Protein AF-A0A7S2VQ52-F1 (afdb_monomer)

Nearest PDB structures (foldseek):
  6bqt-assembly2_E  TM=3.091E-01  e=9.835E-01  Homo sapiens
  6bqt-assembly4_J  TM=3.079E-01  e=2.812E+00  Homo sapiens
  6f09-assembly3_S-4  TM=3.084E-01  e=7.238E+00  Homo sapiens

Solvent-accessible surface area (backbone atoms only — not comparable to full-atom values): 7750 Å² total; per-residue (Å²): 112,67,66,60,51,53,52,39,51,50,41,42,50,50,17,57,76,68,70,35,63,72,50,33,54,53,31,49,51,58,26,55,80,65,71,58,84,51,73,69,56,54,55,50,50,52,52,51,52,51,51,51,51,55,48,52,54,48,52,54,42,44,50,53,30,53,48,51,53,37,71,39,37,74,84,54,50,72,68,53,48,52,52,49,52,55,56,33,42,76,55,72,29,67,38,64,68,41,44,53,54,26,68,33,77,88,38,99,63,26,47,67,57,41,28,52,78,68,75,42,85,74,77,54,68,72,52,53,51,27,49,35,58,70,68,68,49,86,129

Sequence (139 aa):
RQEIIHEVEHRLMVAKRWNDRDKLVKAIKFAEERNYSGEQLDKAKDLIAEAQKLEALKEEREDSFRKFLQDAKPRWGTKDLEAATHKLANVGVSSVEDMAKALDEAAPRPLKDRLREKNLKAFSEDTIKAFKSALQIEI

Mean predicted aligned error: 7.65 Å

Structure (mmCIF, N/CA/C/O backbone):
data_AF-A0A7S2VQ52-F1
#
_entry.id   AF-A0A7S2VQ52-F1
#
loop_
_atom_site.group_PDB
_atom_site.id
_atom_site.type_sy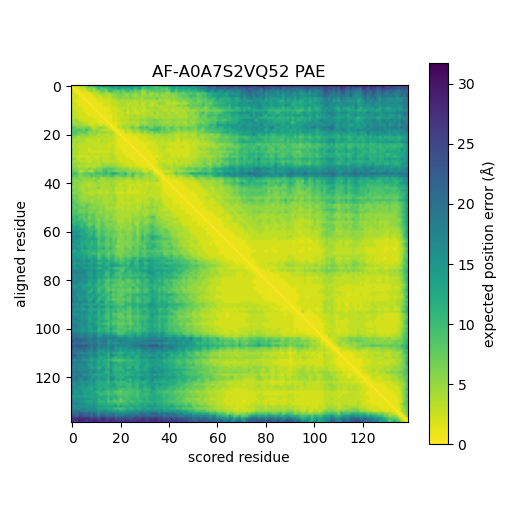mbol
_atom_site.label_atom_id
_atom_site.label_alt_id
_atom_site.label_comp_id
_atom_site.label_asym_id
_atom_site.label_entity_id
_atom_site.label_seq_id
_atom_site.pdbx_PDB_ins_code
_atom_site.Cartn_x
_atom_site.Cartn_y
_atom_site.Cartn_z
_atom_site.occupancy
_atom_site.B_iso_or_equiv
_atom_site.auth_seq_id
_atom_site.auth_comp_id
_atom_site.auth_asym_id
_atom_site.auth_atom_id
_atom_site.pdbx_PDB_model_num
ATOM 1 N N . ARG A 1 1 ? 24.853 -2.202 -39.197 1.00 62.69 1 ARG A N 1
ATOM 2 C CA . ARG A 1 1 ? 25.188 -2.254 -37.745 1.00 62.69 1 ARG A CA 1
ATOM 3 C C . ARG A 1 1 ? 24.885 -0.928 -37.041 1.00 62.69 1 ARG A C 1
ATOM 5 O O . ARG A 1 1 ? 24.215 -0.968 -36.024 1.00 62.69 1 ARG A O 1
ATOM 12 N N . GLN A 1 2 ? 25.303 0.226 -37.581 1.00 71.81 2 GLN A N 1
ATOM 13 C CA . GLN A 1 2 ? 24.970 1.547 -37.012 1.00 71.81 2 GLN A CA 1
ATOM 14 C C . GLN A 1 2 ? 23.475 1.890 -37.046 1.00 71.81 2 GLN A C 1
ATOM 16 O O . GLN A 1 2 ? 22.981 2.437 -36.072 1.00 71.81 2 GLN A O 1
ATOM 21 N N . GLU A 1 3 ? 22.737 1.538 -38.100 1.00 78.25 3 GLU A N 1
ATOM 22 C CA . GLU A 1 3 ? 21.278 1.766 -38.150 1.00 78.25 3 GLU A CA 1
ATOM 23 C C . GLU A 1 3 ? 20.537 1.038 -37.022 1.00 78.25 3 GLU A C 1
ATOM 25 O O . GLU A 1 3 ? 19.680 1.616 -36.366 1.00 78.25 3 GLU A O 1
ATOM 30 N N . ILE A 1 4 ? 20.947 -0.200 -36.728 1.00 78.94 4 ILE A N 1
ATOM 31 C CA . ILE A 1 4 ? 20.396 -1.008 -35.633 1.00 78.94 4 ILE A CA 1
ATOM 32 C C . ILE A 1 4 ? 20.643 -0.344 -34.272 1.00 78.94 4 ILE A C 1
ATOM 34 O O . ILE A 1 4 ? 19.751 -0.330 -33.431 1.00 78.94 4 ILE A O 1
ATOM 38 N N . ILE A 1 5 ? 21.838 0.214 -34.060 1.00 79.06 5 ILE A N 1
ATOM 39 C CA . ILE A 1 5 ? 22.185 0.919 -32.819 1.00 79.06 5 ILE A CA 1
ATOM 40 C C . ILE A 1 5 ? 21.301 2.161 -32.655 1.00 79.06 5 ILE A C 1
ATOM 42 O O . ILE A 1 5 ? 20.622 2.279 -31.640 1.00 79.06 5 ILE A O 1
ATOM 46 N N . HIS A 1 6 ? 21.219 3.022 -33.675 1.00 83.75 6 HIS A N 1
ATOM 47 C CA . HIS A 1 6 ? 20.373 4.220 -33.624 1.00 83.75 6 HIS A CA 1
ATOM 48 C C . HIS A 1 6 ? 18.891 3.880 -33.425 1.00 83.75 6 HIS A C 1
ATOM 50 O O . HIS A 1 6 ? 18.188 4.581 -32.700 1.00 83.75 6 HIS A O 1
ATOM 56 N N . GLU A 1 7 ? 18.403 2.797 -34.035 1.00 86.25 7 GLU A N 1
ATOM 57 C CA . GLU A 1 7 ? 17.017 2.366 -33.868 1.00 86.25 7 GLU A CA 1
ATOM 58 C C . GLU A 1 7 ? 16.732 1.877 -32.439 1.00 86.25 7 GLU A C 1
ATOM 60 O O . GLU A 1 7 ? 15.694 2.221 -31.867 1.00 86.25 7 GLU A O 1
ATOM 65 N N . VAL A 1 8 ? 17.652 1.114 -31.839 1.00 84.31 8 VAL A N 1
ATOM 66 C CA . VAL A 1 8 ? 17.544 0.674 -30.439 1.00 84.31 8 VAL A CA 1
ATOM 67 C C . VAL A 1 8 ? 17.563 1.875 -29.493 1.00 84.31 8 VAL A C 1
ATOM 69 O O . VAL A 1 8 ? 16.671 2.001 -28.651 1.00 84.31 8 VAL A O 1
ATOM 72 N N . GLU A 1 9 ? 18.523 2.784 -29.656 1.00 84.88 9 GLU A N 1
ATOM 73 C CA . GLU A 1 9 ? 18.657 3.969 -28.806 1.00 84.88 9 GLU A CA 1
ATOM 74 C C . GLU A 1 9 ? 17.437 4.890 -28.910 1.00 84.88 9 GLU A C 1
ATOM 76 O O . GLU A 1 9 ? 16.891 5.334 -27.899 1.00 84.88 9 GLU A O 1
ATOM 81 N N . HIS A 1 10 ? 16.938 5.121 -30.127 1.00 86.12 10 HIS A N 1
ATOM 82 C CA . HIS A 1 10 ? 15.736 5.917 -30.346 1.00 86.12 10 HIS A CA 1
ATOM 83 C C . HIS A 1 10 ? 14.511 5.298 -29.655 1.00 86.12 10 HIS A C 1
ATOM 85 O O . HIS A 1 10 ? 13.754 6.002 -28.985 1.00 86.12 10 HIS A O 1
ATOM 91 N N . ARG A 1 11 ? 14.323 3.974 -29.748 1.00 85.25 11 ARG A N 1
ATOM 92 C CA . ARG A 1 11 ? 13.208 3.272 -29.086 1.00 85.25 11 ARG A CA 1
ATOM 93 C C . ARG A 1 11 ? 13.299 3.346 -27.560 1.00 85.25 11 ARG A C 1
ATOM 95 O O . ARG A 1 11 ? 12.284 3.620 -26.918 1.00 85.25 11 ARG A O 1
ATOM 102 N N . LEU A 1 12 ? 14.488 3.149 -26.984 1.00 84.06 12 LEU A N 1
ATOM 103 C CA . LEU A 1 12 ? 14.717 3.260 -25.537 1.00 84.06 12 LEU A CA 1
ATOM 104 C C . LEU A 1 12 ? 14.496 4.696 -25.042 1.00 84.06 12 LEU A C 1
ATOM 106 O O . LEU A 1 12 ? 13.822 4.912 -24.032 1.00 84.06 12 LEU A O 1
ATOM 110 N N . MET A 1 13 ? 14.995 5.687 -25.786 1.00 86.25 13 MET A N 1
ATOM 111 C CA . MET A 1 13 ? 14.811 7.107 -25.481 1.00 86.25 13 MET A CA 1
ATOM 112 C C . MET A 1 13 ? 13.331 7.504 -25.500 1.00 86.25 13 MET A C 1
ATOM 114 O O . MET A 1 13 ? 12.851 8.139 -24.558 1.00 86.25 13 MET A O 1
ATOM 118 N N . VAL A 1 14 ? 12.595 7.125 -26.551 1.00 85.88 14 VAL A N 1
ATOM 119 C CA . VAL A 1 14 ? 11.160 7.409 -26.663 1.00 85.88 14 VAL A CA 1
ATOM 120 C C . VAL A 1 14 ? 10.410 6.728 -25.521 1.00 85.88 14 VAL A C 1
ATOM 122 O O . VAL A 1 14 ? 9.691 7.401 -24.793 1.00 85.88 14 VAL A O 1
ATOM 125 N N . ALA A 1 15 ? 10.617 5.435 -25.278 1.00 81.75 15 ALA A N 1
ATOM 126 C CA . ALA A 1 15 ? 9.929 4.741 -24.190 1.00 81.75 15 ALA A CA 1
ATOM 127 C C . ALA A 1 15 ? 10.142 5.415 -22.820 1.00 81.75 15 ALA A C 1
ATOM 129 O O . ALA A 1 15 ? 9.181 5.629 -22.078 1.00 81.75 15 ALA A O 1
ATOM 130 N N . LYS A 1 16 ? 11.377 5.848 -22.527 1.00 83.06 16 LYS A N 1
ATOM 131 C CA . LYS A 1 16 ? 11.707 6.578 -21.296 1.00 83.06 16 LYS A CA 1
ATOM 132 C C . LYS A 1 16 ? 11.027 7.947 -21.218 1.00 83.06 16 LYS A C 1
ATOM 134 O O . LYS A 1 16 ? 10.494 8.299 -20.170 1.00 83.06 16 LYS A O 1
ATOM 139 N N . ARG A 1 17 ? 11.014 8.721 -22.310 1.00 86.12 17 ARG A N 1
ATOM 140 C CA . ARG A 1 17 ? 10.400 10.064 -22.346 1.00 86.12 17 ARG A CA 1
ATOM 141 C C . ARG A 1 17 ? 8.898 10.028 -22.067 1.00 86.12 17 ARG A C 1
ATOM 143 O O . ARG A 1 17 ? 8.373 10.951 -21.456 1.00 86.12 17 ARG A O 1
ATOM 150 N N . TRP A 1 18 ? 8.225 8.977 -22.519 1.00 83.88 18 TRP A N 1
ATOM 151 C CA . TRP A 1 18 ? 6.787 8.801 -22.328 1.00 83.88 18 TRP A CA 1
ATOM 152 C C . TRP A 1 18 ? 6.433 8.089 -21.012 1.00 83.88 18 TRP A C 1
ATOM 154 O O . TRP A 1 18 ? 5.251 7.896 -20.746 1.00 83.88 18 TRP A O 1
ATOM 164 N N . ASN A 1 19 ? 7.434 7.713 -20.200 1.00 82.00 19 ASN A N 1
ATOM 165 C CA . ASN A 1 19 ? 7.282 6.908 -18.982 1.00 82.00 19 ASN A CA 1
ATOM 166 C C . ASN A 1 19 ? 6.402 5.660 -19.198 1.00 82.00 19 ASN A C 1
ATOM 168 O O . ASN A 1 19 ? 5.624 5.258 -18.335 1.00 82.00 19 ASN A O 1
ATOM 172 N N . ASP A 1 20 ? 6.496 5.079 -20.394 1.00 85.12 20 ASP A N 1
ATOM 173 C CA . ASP A 1 20 ? 5.647 3.981 -20.836 1.00 85.12 20 ASP A CA 1
ATOM 174 C C . ASP A 1 20 ? 6.405 2.670 -20.641 1.00 85.12 20 ASP A C 1
ATOM 176 O O . ASP A 1 20 ? 7.287 2.302 -21.427 1.00 85.12 20 ASP A O 1
ATOM 180 N N . ARG A 1 21 ? 6.074 1.986 -19.544 1.00 85.00 21 ARG A N 1
ATOM 181 C CA . ARG A 1 21 ? 6.736 0.749 -19.129 1.00 85.00 21 ARG A CA 1
ATOM 182 C C . ARG A 1 21 ? 6.633 -0.339 -20.192 1.00 85.00 21 ARG A C 1
ATOM 184 O O . ARG A 1 21 ? 7.635 -0.986 -20.482 1.00 85.00 21 ARG A O 1
ATOM 191 N N . ASP A 1 22 ? 5.471 -0.508 -20.814 1.00 86.62 22 ASP A N 1
ATOM 192 C CA . ASP A 1 22 ? 5.256 -1.550 -21.821 1.00 86.62 22 ASP A CA 1
ATOM 193 C C . ASP A 1 22 ? 6.104 -1.301 -23.066 1.00 86.62 22 ASP A C 1
ATOM 195 O O . ASP A 1 22 ? 6.690 -2.229 -23.637 1.00 86.62 22 ASP A O 1
ATOM 199 N N . LYS A 1 23 ? 6.218 -0.036 -23.488 1.00 87.38 23 LYS A N 1
ATOM 200 C CA . LYS A 1 23 ? 7.130 0.341 -24.574 1.00 87.38 23 LYS A CA 1
ATOM 201 C C . LYS A 1 23 ? 8.590 0.140 -24.183 1.00 87.38 23 LYS A C 1
ATOM 203 O O . LYS A 1 23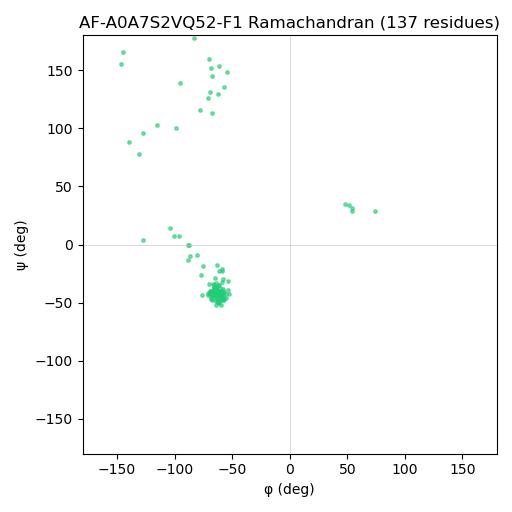 ? 9.370 -0.285 -25.034 1.00 87.38 23 LYS A O 1
ATOM 208 N N . LEU A 1 24 ? 8.958 0.390 -22.925 1.00 88.50 24 LEU A N 1
ATOM 209 C CA . LEU A 1 24 ? 10.327 0.203 -22.440 1.00 88.50 24 LEU A CA 1
ATOM 210 C C . LEU A 1 24 ? 10.712 -1.282 -22.421 1.00 88.50 24 LEU A C 1
ATOM 212 O O . LEU A 1 24 ? 11.765 -1.634 -22.948 1.00 88.50 24 LEU A O 1
ATOM 216 N N . VAL A 1 25 ? 9.826 -2.165 -21.943 1.00 89.50 25 VAL A N 1
ATOM 217 C CA . VAL A 1 25 ? 10.010 -3.629 -22.000 1.00 89.50 25 VAL A CA 1
ATOM 218 C C . VAL A 1 25 ? 10.190 -4.099 -23.446 1.00 89.50 25 VAL A C 1
ATOM 220 O O . VAL A 1 25 ? 11.120 -4.846 -23.751 1.00 89.50 25 VAL A O 1
ATOM 223 N N . LYS A 1 26 ? 9.330 -3.638 -24.365 1.00 90.69 26 LYS A N 1
ATOM 224 C CA . LYS A 1 26 ? 9.419 -3.996 -25.792 1.00 90.69 26 LYS A CA 1
ATOM 225 C C . LYS A 1 26 ? 10.724 -3.513 -26.429 1.00 90.69 26 LYS A C 1
ATOM 227 O O . LYS A 1 26 ? 11.301 -4.234 -27.239 1.00 90.69 26 LYS A O 1
ATOM 232 N N . ALA A 1 27 ? 11.192 -2.318 -26.071 1.00 89.00 27 ALA A N 1
ATOM 233 C CA . ALA A 1 27 ? 12.450 -1.765 -26.566 1.00 89.00 27 ALA A CA 1
ATOM 234 C C . ALA A 1 27 ? 13.674 -2.535 -26.038 1.00 89.00 27 ALA A C 1
ATOM 236 O O . ALA A 1 27 ? 14.588 -2.811 -26.812 1.00 89.00 27 ALA A O 1
ATOM 237 N N . ILE A 1 28 ? 13.662 -2.948 -24.765 1.00 89.50 28 ILE A N 1
ATOM 238 C CA . ILE A 1 28 ? 14.703 -3.803 -24.170 1.00 89.50 28 ILE A CA 1
ATOM 239 C C . ILE A 1 28 ? 14.749 -5.157 -24.879 1.00 89.50 28 ILE A C 1
ATOM 241 O O . ILE A 1 28 ? 15.809 -5.554 -25.353 1.00 89.50 28 ILE A O 1
ATOM 245 N N . LYS A 1 29 ? 13.601 -5.824 -25.049 1.00 91.31 29 LYS A N 1
ATOM 246 C CA . LYS A 1 29 ? 13.529 -7.110 -25.759 1.00 91.31 29 LYS A CA 1
ATOM 247 C C . LYS A 1 29 ? 14.064 -7.002 -27.193 1.00 91.31 29 LYS A C 1
ATOM 249 O O . LYS A 1 29 ? 14.856 -7.828 -27.632 1.00 91.31 29 LYS A O 1
ATOM 254 N N . PHE A 1 30 ? 13.681 -5.942 -27.906 1.00 89.06 30 PHE A N 1
ATOM 255 C CA . PHE A 1 30 ? 14.158 -5.666 -29.265 1.00 89.06 30 PHE A CA 1
ATOM 256 C C . PHE A 1 30 ? 15.682 -5.467 -29.339 1.00 89.06 30 PHE A C 1
ATOM 258 O O . PHE A 1 30 ? 16.301 -5.834 -30.344 1.00 89.06 30 PHE A O 1
ATOM 265 N N . ALA A 1 31 ? 16.276 -4.874 -28.299 1.00 88.69 31 ALA A N 1
ATOM 266 C CA . ALA A 1 31 ? 17.715 -4.685 -28.165 1.00 88.69 31 ALA A CA 1
ATOM 267 C C . ALA A 1 31 ? 18.441 -6.013 -27.888 1.00 88.69 31 ALA A C 1
ATOM 269 O O . ALA A 1 31 ? 19.450 -6.305 -28.533 1.00 88.69 31 ALA A O 1
ATOM 270 N N . GLU A 1 32 ? 17.897 -6.844 -26.995 1.00 88.75 32 GLU A N 1
ATOM 271 C CA . GLU A 1 32 ? 18.439 -8.169 -26.660 1.00 88.75 32 GLU A CA 1
ATOM 272 C C . GLU A 1 32 ? 18.428 -9.118 -27.861 1.00 88.75 32 GLU A C 1
ATOM 274 O O . GLU A 1 32 ? 19.446 -9.735 -28.164 1.00 88.75 32 GLU A O 1
ATOM 279 N N . GLU A 1 33 ? 17.328 -9.159 -28.619 1.00 91.00 33 GLU A N 1
ATOM 280 C CA . GLU A 1 33 ? 17.208 -9.952 -29.856 1.00 91.00 33 GLU A CA 1
ATOM 281 C C . GLU A 1 33 ? 18.262 -9.578 -30.913 1.00 91.00 33 GLU A C 1
ATOM 283 O O . GLU A 1 33 ? 18.591 -10.376 -31.791 1.00 91.00 33 GLU A O 1
ATOM 288 N N . ARG A 1 34 ? 18.807 -8.359 -30.837 1.00 88.88 34 ARG A N 1
ATOM 289 C CA . ARG A 1 34 ? 19.845 -7.849 -31.746 1.00 88.88 34 ARG A CA 1
ATOM 290 C C . ARG A 1 34 ? 21.246 -7.908 -31.149 1.00 88.88 34 ARG A C 1
ATOM 292 O O . ARG A 1 34 ? 22.176 -7.389 -31.767 1.00 88.88 34 ARG A O 1
ATOM 299 N N . ASN A 1 35 ? 21.405 -8.538 -29.981 1.00 86.12 35 ASN A N 1
ATOM 300 C CA . ASN A 1 35 ? 22.651 -8.574 -29.214 1.00 86.12 35 ASN A CA 1
ATOM 301 C C . ASN A 1 35 ? 23.241 -7.170 -29.000 1.00 86.12 35 ASN A C 1
ATOM 303 O O . ASN A 1 35 ? 24.459 -6.977 -29.025 1.00 86.12 35 ASN A O 1
ATOM 307 N N . TYR A 1 36 ? 22.376 -6.163 -28.852 1.00 83.75 36 TYR A N 1
ATOM 308 C CA . TYR A 1 36 ? 22.811 -4.822 -28.506 1.00 83.75 36 TYR A CA 1
ATOM 309 C C . TYR A 1 36 ? 23.274 -4.822 -27.051 1.00 83.75 36 TYR A C 1
ATOM 311 O O . TYR A 1 36 ? 22.536 -5.228 -26.160 1.00 83.75 36 TYR A O 1
ATOM 319 N N . SER A 1 37 ? 24.494 -4.353 -26.821 1.00 78.31 37 SER A N 1
ATOM 320 C CA . SER A 1 37 ? 25.075 -4.180 -25.494 1.00 78.31 37 SER A CA 1
ATOM 321 C C . SER A 1 37 ? 25.583 -2.751 -25.420 1.00 78.31 37 SER A C 1
ATOM 323 O O . SER A 1 37 ? 26.659 -2.443 -25.929 1.00 78.31 37 SER A O 1
ATOM 325 N N . GLY A 1 38 ? 24.771 -1.866 -24.856 1.00 84.69 38 GLY A N 1
ATOM 326 C CA . GLY A 1 38 ? 25.110 -0.459 -24.702 1.00 84.69 38 GLY A CA 1
ATOM 327 C C . GLY A 1 38 ? 24.506 0.102 -23.428 1.00 84.69 38 GLY A C 1
ATOM 328 O O . GLY A 1 38 ? 23.480 -0.381 -22.957 1.00 84.69 38 GLY A O 1
ATOM 329 N N . GLU A 1 39 ? 25.115 1.167 -22.912 1.00 84.69 39 GLU A N 1
ATOM 330 C CA . GLU A 1 39 ? 24.767 1.791 -21.628 1.00 84.69 39 GLU A CA 1
ATOM 331 C C . GLU A 1 39 ? 23.275 2.155 -21.514 1.00 84.69 39 GLU A C 1
ATOM 333 O O . GLU A 1 39 ? 22.686 2.120 -20.435 1.00 84.69 39 GLU A O 1
ATOM 338 N N . GLN A 1 40 ? 22.627 2.487 -22.635 1.00 82.56 40 GLN A N 1
ATOM 339 C CA . GLN A 1 40 ? 21.193 2.774 -22.650 1.00 82.56 40 GLN A CA 1
ATOM 340 C C . GLN A 1 40 ? 20.324 1.550 -22.329 1.00 82.56 40 GLN A C 1
ATOM 342 O O . GLN A 1 40 ? 19.267 1.712 -21.719 1.00 82.56 40 GLN A O 1
ATOM 347 N N . LEU A 1 41 ? 20.747 0.348 -22.733 1.00 85.88 41 LEU A N 1
ATOM 348 C CA . LEU A 1 41 ? 20.043 -0.895 -22.426 1.00 85.88 41 LEU A CA 1
ATOM 349 C C . LEU A 1 41 ? 20.140 -1.207 -20.933 1.00 85.88 41 LEU A C 1
ATOM 351 O O . LEU A 1 41 ? 19.119 -1.505 -20.319 1.00 85.88 41 LEU A O 1
ATOM 355 N N . ASP A 1 42 ? 21.332 -1.072 -20.353 1.00 87.75 42 ASP A N 1
ATOM 356 C CA . ASP A 1 42 ? 21.562 -1.306 -18.923 1.00 87.75 42 ASP A CA 1
ATOM 357 C C . ASP A 1 42 ? 20.735 -0.330 -18.079 1.00 87.75 42 ASP A C 1
ATOM 359 O O . ASP A 1 42 ? 19.922 -0.745 -17.257 1.00 87.75 42 ASP A O 1
ATOM 363 N N . LYS A 1 43 ? 20.793 0.968 -18.404 1.00 86.44 43 LYS A N 1
ATOM 364 C CA . LYS A 1 43 ? 19.962 1.996 -17.757 1.00 86.44 43 LYS A CA 1
ATOM 365 C C . LYS A 1 43 ? 18.464 1.717 -17.879 1.00 86.44 43 LYS A C 1
ATOM 367 O O . LYS A 1 43 ? 17.708 2.015 -16.959 1.00 86.44 43 LYS A O 1
ATOM 372 N N . ALA A 1 44 ? 18.002 1.207 -19.020 1.00 86.69 44 ALA A N 1
ATOM 373 C CA . ALA A 1 44 ? 16.594 0.870 -19.207 1.00 86.69 44 ALA A CA 1
ATOM 374 C C . ALA A 1 44 ? 16.180 -0.344 -18.363 1.00 86.69 44 ALA A C 1
ATOM 376 O O . ALA A 1 44 ? 15.097 -0.328 -17.779 1.00 86.69 44 ALA A O 1
ATOM 377 N N . LYS A 1 45 ? 17.042 -1.363 -18.259 1.00 89.38 45 LYS A N 1
ATOM 378 C CA . LYS A 1 45 ? 16.828 -2.530 -17.394 1.00 89.38 45 LYS A CA 1
ATOM 379 C C . LYS A 1 45 ? 16.777 -2.136 -15.923 1.00 89.38 45 LYS A C 1
ATOM 381 O O . LYS A 1 45 ? 15.828 -2.521 -15.245 1.00 89.38 45 LYS A O 1
ATOM 386 N N . ASP A 1 46 ? 17.715 -1.309 -15.470 1.00 90.31 46 ASP A N 1
ATOM 387 C CA . ASP A 1 46 ? 17.754 -0.813 -14.092 1.00 90.31 46 ASP A CA 1
ATOM 388 C C . ASP A 1 46 ? 16.478 -0.047 -13.729 1.00 90.31 46 ASP A C 1
ATOM 390 O O . ASP A 1 46 ? 15.910 -0.249 -12.658 1.00 90.31 46 ASP A O 1
ATOM 394 N N . LEU A 1 47 ? 15.967 0.787 -14.642 1.00 87.88 47 LEU A N 1
ATOM 395 C CA . LEU A 1 47 ? 14.712 1.514 -14.430 1.00 87.88 47 LEU A CA 1
ATOM 396 C C . LEU A 1 47 ? 13.509 0.577 -14.273 1.00 87.88 47 LEU A C 1
ATOM 398 O O . LEU A 1 47 ? 12.652 0.828 -13.427 1.00 87.88 47 LEU A O 1
ATOM 402 N N . ILE A 1 48 ? 13.429 -0.493 -15.070 1.00 89.69 48 ILE A N 1
ATOM 403 C CA . ILE A 1 48 ? 12.348 -1.478 -14.934 1.00 89.69 48 ILE A CA 1
ATOM 404 C C . ILE A 1 48 ? 12.497 -2.274 -13.643 1.00 89.69 48 ILE A C 1
ATOM 406 O O . ILE A 1 48 ? 11.497 -2.481 -12.957 1.00 89.69 48 ILE A O 1
ATOM 410 N N . ALA A 1 49 ? 13.715 -2.695 -13.309 1.00 89.88 49 ALA A N 1
ATOM 411 C CA . ALA A 1 49 ? 13.988 -3.441 -12.090 1.00 89.88 49 ALA A CA 1
ATOM 412 C C . ALA A 1 49 ? 13.634 -2.617 -10.841 1.00 89.88 49 ALA A C 1
ATOM 414 O O . ALA A 1 49 ? 12.965 -3.122 -9.942 1.00 89.88 49 ALA A O 1
ATOM 415 N N . GLU A 1 50 ? 14.000 -1.334 -10.807 1.00 89.31 50 GLU A N 1
ATOM 416 C CA . GLU A 1 50 ? 13.640 -0.437 -9.706 1.00 89.31 50 GLU A CA 1
ATOM 417 C C . GLU A 1 50 ? 12.125 -0.199 -9.645 1.00 89.31 50 GLU A C 1
ATOM 419 O O . GLU A 1 50 ? 11.533 -0.274 -8.571 1.00 89.31 50 GLU A O 1
ATOM 424 N N . ALA A 1 51 ? 11.458 0.009 -10.786 1.00 86.56 51 ALA A N 1
ATOM 425 C CA . ALA A 1 51 ? 10.002 0.146 -10.818 1.00 86.56 51 ALA A CA 1
ATOM 426 C C . ALA A 1 51 ? 9.290 -1.119 -10.304 1.00 86.56 51 ALA A C 1
ATOM 428 O O . ALA A 1 51 ? 8.374 -1.017 -9.491 1.00 86.56 51 ALA A O 1
ATOM 429 N N . GLN A 1 52 ? 9.744 -2.306 -10.719 1.00 89.56 52 GLN A N 1
ATOM 430 C CA . GLN A 1 52 ? 9.243 -3.595 -10.229 1.00 89.56 52 GLN A CA 1
ATOM 431 C C . GLN A 1 52 ? 9.453 -3.752 -8.727 1.00 89.56 52 GLN A C 1
ATOM 433 O O . GLN A 1 52 ? 8.547 -4.176 -8.017 1.00 89.56 52 GLN A O 1
ATOM 438 N N . LYS A 1 53 ? 10.636 -3.385 -8.233 1.00 91.19 53 LYS A N 1
ATOM 439 C CA . LYS A 1 53 ? 10.954 -3.431 -6.808 1.00 91.19 53 LYS A CA 1
ATOM 440 C C . LYS A 1 53 ? 10.056 -2.493 -5.999 1.00 91.19 53 LYS A C 1
ATOM 442 O O . LYS A 1 53 ? 9.565 -2.883 -4.944 1.00 91.19 53 LYS A O 1
ATOM 447 N N . LEU A 1 54 ? 9.816 -1.277 -6.490 1.00 86.06 54 LEU A N 1
ATOM 448 C CA . LEU A 1 54 ? 8.922 -0.314 -5.844 1.00 86.06 54 LEU A CA 1
ATOM 449 C C . LEU A 1 54 ? 7.464 -0.783 -5.845 1.00 86.06 54 LEU A C 1
ATOM 451 O O . LEU A 1 54 ? 6.761 -0.559 -4.863 1.00 86.06 54 LEU A O 1
ATOM 455 N N . GLU A 1 55 ? 7.000 -1.412 -6.924 1.00 88.19 55 GLU A N 1
ATOM 456 C CA . GLU A 1 55 ? 5.668 -2.023 -6.986 1.00 88.19 55 GLU A CA 1
ATOM 457 C C . GLU A 1 55 ? 5.536 -3.192 -6.011 1.00 88.19 55 GLU A C 1
ATOM 459 O O . GLU A 1 55 ? 4.601 -3.198 -5.217 1.00 88.19 55 GLU A O 1
ATOM 464 N N . ALA A 1 56 ? 6.504 -4.112 -5.993 1.00 88.44 56 ALA A N 1
ATOM 465 C CA . ALA A 1 56 ? 6.513 -5.242 -5.067 1.00 88.44 56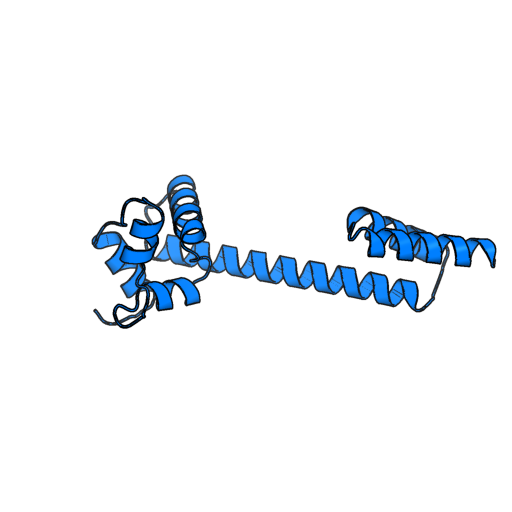 ALA A CA 1
ATOM 466 C C . ALA A 1 56 ? 6.506 -4.780 -3.600 1.00 88.44 56 ALA A C 1
ATOM 468 O O . ALA A 1 56 ? 5.759 -5.311 -2.786 1.00 88.44 56 ALA A O 1
ATOM 469 N N . LEU A 1 57 ? 7.275 -3.736 -3.265 1.00 87.88 57 LEU A N 1
ATOM 470 C CA . LEU A 1 57 ? 7.284 -3.158 -1.917 1.00 87.88 57 LEU A CA 1
ATOM 471 C C . LEU A 1 57 ? 5.938 -2.514 -1.542 1.00 87.88 57 LEU A C 1
ATOM 473 O O . LEU A 1 57 ? 5.545 -2.522 -0.374 1.00 87.88 57 LEU A O 1
ATOM 477 N N . LYS A 1 58 ? 5.236 -1.912 -2.511 1.00 87.06 58 LYS A N 1
ATOM 478 C CA . LYS A 1 58 ? 3.888 -1.368 -2.286 1.00 87.06 58 LYS A CA 1
ATOM 479 C C . LYS A 1 58 ? 2.882 -2.487 -2.049 1.00 87.06 58 LYS A C 1
ATOM 481 O O . LYS A 1 58 ? 2.126 -2.395 -1.090 1.00 87.06 58 LYS A O 1
ATOM 486 N N . GLU A 1 59 ? 2.910 -3.527 -2.875 1.00 88.38 59 GLU A N 1
ATOM 487 C CA . GLU A 1 59 ? 2.036 -4.696 -2.747 1.00 88.38 59 GLU A CA 1
ATOM 488 C C . GLU A 1 59 ? 2.250 -5.401 -1.400 1.00 88.38 59 GLU A C 1
ATOM 490 O O . GLU A 1 59 ? 1.297 -5.597 -0.651 1.00 88.38 59 GLU A O 1
ATOM 495 N N . GLU A 1 60 ? 3.504 -5.643 -1.007 1.00 89.56 60 GLU A N 1
ATOM 496 C CA . GLU A 1 60 ? 3.847 -6.218 0.300 1.00 89.56 60 GLU A CA 1
ATOM 497 C C . GLU A 1 60 ? 3.314 -5.372 1.469 1.00 89.56 60 GLU A C 1
ATOM 499 O O . GLU A 1 60 ? 2.800 -5.901 2.462 1.00 89.56 60 GLU A O 1
ATOM 504 N N . ARG A 1 61 ? 3.409 -4.040 1.360 1.00 88.38 61 ARG A N 1
ATOM 505 C CA . ARG A 1 61 ? 2.888 -3.118 2.377 1.00 88.38 61 ARG A CA 1
ATOM 506 C C . ARG A 1 61 ? 1.363 -3.160 2.452 1.00 88.38 61 ARG A C 1
ATOM 508 O O . ARG A 1 61 ? 0.814 -3.165 3.555 1.00 88.38 61 ARG A O 1
ATOM 515 N N . GLU A 1 62 ? 0.683 -3.180 1.309 1.00 88.50 62 GLU A N 1
ATOM 516 C CA . GLU A 1 62 ? -0.778 -3.277 1.236 1.00 88.50 62 GLU A CA 1
ATOM 517 C C . GLU A 1 62 ? -1.283 -4.607 1.804 1.00 88.50 62 GLU A C 1
ATOM 519 O O . GLU A 1 62 ? -2.230 -4.615 2.595 1.00 88.50 62 GLU A O 1
ATOM 524 N N . ASP A 1 63 ? -0.619 -5.716 1.482 1.00 90.31 63 ASP A N 1
ATOM 525 C CA . ASP A 1 63 ? -0.946 -7.042 2.006 1.00 90.31 63 ASP A CA 1
ATOM 526 C C . ASP A 1 63 ? -0.707 -7.136 3.512 1.00 90.31 63 ASP A C 1
ATOM 528 O O . ASP A 1 63 ? -1.562 -7.632 4.253 1.00 90.31 63 ASP A O 1
ATOM 532 N N . SER A 1 64 ? 0.407 -6.583 3.995 1.00 91.25 64 SER A N 1
ATOM 533 C CA . SER A 1 64 ? 0.690 -6.484 5.429 1.00 91.25 64 SER A CA 1
ATOM 534 C C . SER A 1 64 ? -0.381 -5.671 6.158 1.00 91.25 64 SER A C 1
ATOM 536 O O . SER A 1 64 ? -0.848 -6.062 7.231 1.00 91.25 64 SER A O 1
ATOM 538 N N . PHE A 1 65 ? -0.834 -4.565 5.562 1.00 93.50 65 PHE A N 1
ATOM 539 C CA . PHE A 1 65 ? -1.889 -3.741 6.141 1.00 93.50 65 PHE A CA 1
ATOM 540 C C . PHE A 1 65 ? -3.255 -4.440 6.130 1.00 93.50 65 PHE A C 1
ATOM 542 O O . PHE A 1 65 ? -3.982 -4.398 7.123 1.00 93.50 65 PHE A O 1
ATOM 549 N N . ARG A 1 66 ? -3.603 -5.140 5.046 1.00 92.25 66 ARG A N 1
ATOM 550 C CA . ARG A 1 66 ? -4.824 -5.959 4.976 1.00 92.25 66 ARG A CA 1
ATOM 551 C C . ARG A 1 66 ? -4.814 -7.074 6.011 1.00 92.25 66 ARG A C 1
ATOM 553 O O . ARG A 1 66 ? -5.822 -7.274 6.688 1.00 92.25 66 ARG A O 1
ATOM 560 N N . LYS A 1 67 ? -3.678 -7.753 6.174 1.00 92.56 67 LYS A N 1
ATOM 561 C CA . LYS A 1 67 ? -3.492 -8.781 7.200 1.00 92.56 67 LYS A CA 1
ATOM 562 C C . LYS A 1 67 ? -3.694 -8.210 8.600 1.00 92.56 67 LYS A C 1
ATOM 564 O O . LYS A 1 67 ? -4.463 -8.772 9.367 1.00 92.56 67 LYS A O 1
ATOM 569 N N . PHE A 1 68 ? -3.114 -7.047 8.891 1.00 94.56 68 PHE A N 1
ATOM 570 C CA . PHE A 1 68 ? -3.349 -6.341 10.151 1.00 94.56 68 PHE A CA 1
ATOM 571 C C . PHE A 1 68 ? -4.844 -6.071 10.406 1.00 94.56 68 PHE A C 1
ATOM 573 O O . PHE A 1 68 ? -5.346 -6.326 11.502 1.00 94.56 68 PHE A O 1
ATOM 580 N N . LEU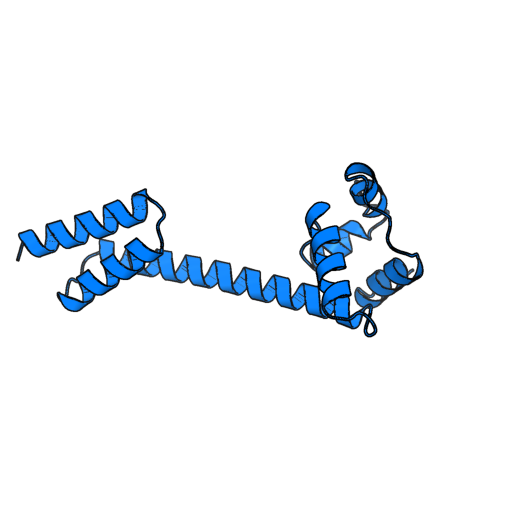 A 1 69 ? -5.582 -5.583 9.401 1.00 94.56 69 LEU A N 1
ATOM 581 C CA . LEU A 1 69 ? -7.023 -5.338 9.537 1.00 94.56 69 LEU A CA 1
ATOM 582 C C . LEU A 1 69 ? -7.805 -6.637 9.784 1.00 94.56 69 LEU A C 1
ATOM 584 O O . LEU A 1 69 ? -8.729 -6.638 10.601 1.00 94.56 69 LEU A O 1
ATOM 588 N N . GLN A 1 70 ? -7.421 -7.728 9.117 1.00 94.69 70 GLN A N 1
ATOM 589 C CA . GLN A 1 70 ? -8.014 -9.050 9.317 1.00 94.69 70 GLN A CA 1
ATOM 590 C C . GLN A 1 70 ? -7.733 -9.587 10.723 1.00 94.69 70 GLN A C 1
ATOM 592 O O . GLN A 1 70 ? -8.647 -10.083 11.374 1.00 94.69 70 GLN A O 1
ATOM 597 N N . ASP A 1 71 ? -6.507 -9.444 11.220 1.00 92.62 71 ASP A N 1
ATOM 598 C CA . ASP A 1 71 ? -6.126 -9.892 12.561 1.00 92.62 71 ASP A CA 1
ATOM 599 C C . ASP A 1 71 ? -6.878 -9.095 13.640 1.00 92.62 71 ASP A C 1
ATOM 601 O O . ASP A 1 71 ? -7.365 -9.662 14.620 1.00 92.62 71 ASP A O 1
ATOM 605 N N . ALA A 1 72 ? -7.064 -7.787 13.431 1.00 94.00 72 ALA A N 1
ATOM 606 C CA . ALA A 1 72 ? -7.845 -6.947 14.333 1.00 94.00 72 ALA A CA 1
ATOM 607 C C . ALA A 1 72 ? -9.355 -7.252 14.276 1.00 94.00 72 ALA A C 1
ATOM 609 O O . ALA A 1 72 ? -10.060 -7.167 15.286 1.00 94.00 72 ALA A O 1
ATOM 610 N N . LYS A 1 73 ? -9.888 -7.614 13.105 1.00 94.69 73 LYS A N 1
ATOM 611 C CA . LYS A 1 73 ? -11.298 -7.986 12.923 1.00 94.69 73 LYS A CA 1
ATOM 612 C C . LYS A 1 73 ? -11.428 -9.309 12.158 1.00 94.69 73 LYS A C 1
ATOM 614 O O . LYS A 1 73 ? -11.873 -9.304 11.014 1.00 94.69 73 LYS A O 1
ATOM 619 N N . PRO A 1 74 ? -11.221 -10.466 12.816 1.00 93.44 74 PRO A N 1
ATOM 620 C CA . PRO A 1 74 ? -11.228 -11.771 12.140 1.00 93.44 74 PRO A CA 1
ATOM 621 C C . PRO A 1 74 ? -12.567 -12.163 11.506 1.00 93.44 74 PRO A C 1
ATOM 623 O O . PRO A 1 74 ? -12.630 -13.073 10.686 1.00 93.44 74 PRO A O 1
ATOM 626 N N . ARG A 1 75 ? -13.658 -11.501 11.912 1.00 93.56 75 ARG A N 1
ATOM 627 C CA . ARG A 1 75 ? -15.009 -11.719 11.375 1.00 93.56 75 ARG A CA 1
ATOM 628 C C . ARG A 1 75 ? -15.309 -10.890 10.126 1.00 93.56 75 ARG A C 1
ATOM 630 O O . ARG A 1 75 ? -16.368 -11.087 9.541 1.00 93.56 75 ARG A O 1
ATOM 637 N N . TRP A 1 76 ? -14.449 -9.940 9.761 1.00 94.12 76 TRP A N 1
ATOM 638 C CA . TRP A 1 76 ? -14.615 -9.181 8.527 1.00 94.12 76 TRP A CA 1
ATOM 639 C C . TRP A 1 76 ? -14.374 -10.092 7.329 1.00 94.12 76 TRP A C 1
ATOM 641 O O . TRP A 1 76 ? -13.402 -10.842 7.289 1.00 94.12 76 TRP A O 1
ATOM 651 N N . GLY A 1 77 ? -15.302 -10.050 6.374 1.00 92.38 77 GLY A N 1
ATOM 652 C CA . GLY A 1 77 ? -15.110 -10.696 5.083 1.00 92.38 77 GLY A CA 1
ATOM 653 C C . GLY A 1 77 ? -14.312 -9.802 4.135 1.00 92.38 77 GLY A C 1
ATOM 654 O O . GLY A 1 77 ? -14.023 -8.644 4.435 1.00 92.38 77 GLY A O 1
ATOM 655 N N . THR A 1 78 ? -14.035 -10.304 2.931 1.00 92.06 78 THR A N 1
ATOM 656 C CA . THR A 1 78 ? -13.302 -9.564 1.888 1.00 92.06 78 THR A CA 1
ATOM 657 C C . THR A 1 78 ? -13.909 -8.187 1.605 1.00 92.06 78 THR A C 1
ATOM 659 O O . THR A 1 78 ? -13.186 -7.201 1.537 1.00 92.06 78 THR A O 1
ATOM 662 N N . LYS A 1 79 ? -15.245 -8.088 1.527 1.00 92.88 79 LYS A N 1
ATOM 663 C CA . LYS A 1 79 ? -15.941 -6.814 1.273 1.00 92.88 79 LYS A CA 1
ATOM 664 C C . LYS A 1 79 ? -15.782 -5.806 2.414 1.00 92.88 79 LYS A C 1
ATOM 666 O O . LYS A 1 79 ? -15.663 -4.611 2.159 1.00 92.88 79 LYS A O 1
ATOM 671 N N . ASP A 1 80 ? -15.794 -6.276 3.660 1.00 93.19 80 ASP A N 1
ATOM 672 C CA . ASP A 1 80 ? -15.631 -5.410 4.830 1.00 93.19 80 ASP A CA 1
ATOM 673 C C . ASP A 1 80 ? -14.196 -4.893 4.921 1.00 93.19 80 ASP A C 1
ATOM 675 O O . ASP A 1 80 ? -13.987 -3.705 5.171 1.00 93.19 80 ASP A O 1
ATOM 679 N N . LEU A 1 81 ? -13.219 -5.769 4.655 1.00 93.19 81 LEU A N 1
ATOM 680 C CA . LEU A 1 81 ? -11.812 -5.396 4.552 1.00 93.19 81 LEU A CA 1
ATOM 681 C C . LEU A 1 81 ? -11.591 -4.361 3.453 1.00 93.19 81 LEU A C 1
ATOM 683 O O . LEU A 1 81 ? -11.032 -3.309 3.735 1.00 93.19 81 LEU A O 1
ATOM 687 N N . GLU A 1 82 ? -12.071 -4.604 2.232 1.00 92.06 82 GLU A N 1
ATOM 688 C CA . GLU A 1 82 ? -11.946 -3.654 1.120 1.00 92.06 82 GLU A CA 1
ATOM 689 C C . GLU A 1 82 ? -12.577 -2.298 1.456 1.00 92.06 82 GLU A C 1
ATOM 691 O O . GLU A 1 82 ? -11.958 -1.251 1.250 1.00 92.06 82 GLU A O 1
ATOM 696 N N . ALA A 1 83 ? -13.781 -2.299 2.036 1.00 93.12 83 ALA A N 1
ATOM 697 C CA . ALA A 1 83 ? -14.458 -1.076 2.453 1.00 93.12 83 ALA A CA 1
ATOM 698 C C . ALA A 1 83 ? -13.681 -0.331 3.551 1.00 93.12 83 ALA A C 1
ATOM 700 O O . ALA A 1 83 ? -13.587 0.901 3.515 1.00 93.12 83 ALA A O 1
ATOM 701 N N . ALA A 1 84 ? -13.111 -1.052 4.520 1.00 93.69 84 ALA A N 1
ATOM 702 C CA . ALA A 1 84 ? -12.285 -0.475 5.572 1.00 93.69 84 ALA A CA 1
ATOM 703 C C . ALA A 1 84 ? -10.967 0.081 5.015 1.00 93.69 84 ALA A C 1
ATOM 705 O O . ALA A 1 84 ? -10.645 1.233 5.300 1.00 93.69 84 ALA A O 1
ATOM 706 N N . THR A 1 85 ? -10.252 -0.678 4.180 1.00 93.75 85 THR A N 1
ATOM 707 C CA . THR A 1 85 ? -9.017 -0.250 3.510 1.00 93.75 85 THR A CA 1
ATOM 708 C C . THR A 1 85 ? -9.261 0.997 2.668 1.00 93.75 85 THR A C 1
ATOM 710 O O . THR A 1 85 ? -8.540 1.977 2.817 1.00 93.75 85 THR A O 1
ATOM 713 N N . HIS A 1 86 ? -10.319 1.025 1.854 1.00 92.31 86 HIS A N 1
ATOM 714 C CA . HIS A 1 86 ? -10.654 2.197 1.043 1.00 92.31 86 HIS A CA 1
ATOM 715 C C . HIS A 1 86 ? -11.034 3.410 1.907 1.00 92.31 86 HIS A C 1
ATOM 717 O O . HIS A 1 86 ? -10.606 4.536 1.645 1.00 92.31 86 HIS A O 1
ATOM 723 N N . LYS A 1 87 ? -11.808 3.204 2.982 1.00 94.12 87 LYS A N 1
ATOM 724 C CA . LYS A 1 87 ? -12.144 4.273 3.934 1.00 94.12 87 LYS A CA 1
ATOM 725 C C . LYS A 1 87 ? -10.890 4.857 4.593 1.00 94.12 87 LYS A C 1
ATOM 727 O O . LYS A 1 87 ? -10.794 6.074 4.720 1.00 94.12 87 LYS A O 1
ATOM 732 N N . LEU A 1 88 ? -9.954 4.005 5.004 1.00 94.25 88 LEU A N 1
ATOM 733 C CA . LEU A 1 88 ? -8.698 4.399 5.643 1.00 94.25 88 LEU A CA 1
ATOM 734 C C . LEU A 1 88 ? -7.767 5.109 4.652 1.00 94.25 88 LEU A C 1
ATOM 736 O O . LEU A 1 88 ? -7.252 6.182 4.962 1.00 94.25 88 LEU A O 1
ATOM 740 N N . ALA A 1 89 ? -7.658 4.608 3.422 1.00 93.25 89 ALA A N 1
ATOM 741 C CA . ALA A 1 89 ? -6.883 5.248 2.364 1.00 93.25 89 ALA A CA 1
ATOM 742 C C . ALA A 1 89 ? -7.385 6.675 2.069 1.00 93.25 89 ALA A C 1
ATOM 744 O O . ALA A 1 89 ? -6.583 7.600 1.945 1.00 93.25 89 ALA A O 1
ATOM 745 N N . ASN A 1 90 ? -8.706 6.898 2.068 1.00 92.69 90 ASN A N 1
ATOM 746 C CA . ASN A 1 90 ? -9.301 8.228 1.864 1.00 92.69 90 ASN A CA 1
ATOM 747 C C . ASN A 1 90 ? -8.921 9.264 2.933 1.00 92.69 90 ASN A C 1
ATOM 749 O O . ASN A 1 90 ? -8.980 10.470 2.674 1.00 92.69 90 ASN A O 1
ATOM 753 N N . VAL A 1 91 ? -8.530 8.811 4.125 1.00 92.69 91 VAL A N 1
ATOM 754 C CA . VAL A 1 91 ? -8.039 9.660 5.222 1.00 92.69 91 VAL A CA 1
ATOM 755 C C . VAL A 1 91 ? -6.517 9.601 5.386 1.00 92.69 91 VAL A C 1
ATOM 757 O O . VAL A 1 91 ? -5.985 10.057 6.401 1.00 92.69 91 VAL A O 1
ATOM 760 N N . GLY A 1 92 ? -5.811 9.064 4.386 1.00 90.62 92 GLY A N 1
ATOM 761 C CA . GLY A 1 92 ? -4.352 8.977 4.359 1.00 90.62 92 GLY A CA 1
ATOM 762 C C . GLY A 1 92 ? -3.777 7.906 5.286 1.00 90.62 92 GLY A C 1
ATOM 763 O O . GLY A 1 92 ? -2.682 8.088 5.806 1.00 90.62 92 GLY A O 1
ATOM 764 N N . VAL A 1 93 ? -4.524 6.829 5.544 1.00 93.06 93 VAL A N 1
ATOM 765 C CA . VAL A 1 93 ? -4.065 5.673 6.322 1.00 93.06 93 VAL A CA 1
ATOM 766 C C . VAL A 1 93 ? -4.018 4.455 5.406 1.00 93.06 93 VAL A C 1
ATOM 768 O O . VAL A 1 93 ? -5.048 3.872 5.077 1.00 93.06 93 VAL A O 1
ATOM 771 N N . SER A 1 94 ? -2.814 4.082 4.983 1.00 92.50 94 SER A N 1
ATOM 772 C CA . SER A 1 94 ? -2.579 2.974 4.040 1.00 92.50 94 SER A CA 1
ATOM 773 C C . SER A 1 94 ? -1.564 1.948 4.547 1.00 92.50 94 SER A C 1
ATOM 775 O O . SER A 1 94 ? -1.200 1.030 3.821 1.00 92.50 94 SER A O 1
ATOM 777 N N . SER A 1 95 ? -1.074 2.118 5.773 1.00 92.62 95 SER A N 1
ATOM 778 C CA . SER A 1 95 ? -0.061 1.260 6.380 1.00 92.62 95 SER A CA 1
ATOM 779 C C . SER A 1 95 ? -0.302 1.095 7.879 1.00 92.62 95 SER A C 1
ATOM 781 O O . SER A 1 95 ? -1.072 1.845 8.491 1.00 92.62 95 SER A O 1
ATOM 783 N N . VAL A 1 96 ? 0.364 0.107 8.475 1.00 92.38 96 VAL A N 1
ATOM 784 C CA . VAL A 1 96 ? 0.294 -0.161 9.919 1.00 92.38 96 VAL A CA 1
ATOM 785 C C . VAL A 1 96 ? 0.867 1.023 10.705 1.00 92.38 96 VAL A C 1
ATOM 787 O O . VAL A 1 96 ? 0.302 1.438 11.716 1.00 92.38 96 VAL A O 1
ATOM 790 N N . GLU A 1 97 ? 1.930 1.644 10.198 1.00 90.75 97 GLU A N 1
ATOM 791 C CA . GLU A 1 97 ? 2.563 2.824 10.784 1.00 90.75 97 GLU A CA 1
ATOM 792 C C . GLU A 1 97 ? 1.651 4.054 10.724 1.00 90.75 97 GLU A C 1
ATOM 794 O O . GLU A 1 97 ? 1.555 4.810 11.694 1.00 90.75 97 GLU A O 1
ATOM 799 N N . ASP A 1 98 ? 0.957 4.259 9.599 1.00 91.19 98 ASP A N 1
ATOM 800 C CA . ASP A 1 98 ? -0.025 5.341 9.478 1.00 91.19 98 ASP A CA 1
ATOM 801 C C . ASP A 1 98 ? -1.194 5.128 10.438 1.00 91.19 98 ASP A C 1
ATOM 803 O O . ASP A 1 98 ? -1.696 6.093 11.018 1.00 91.19 98 ASP A O 1
ATOM 807 N N . MET A 1 99 ? -1.610 3.872 10.628 1.00 92.50 99 MET A N 1
ATOM 808 C CA . MET A 1 99 ? -2.660 3.519 11.577 1.00 92.50 99 MET A CA 1
ATOM 809 C C . MET A 1 99 ? -2.229 3.830 13.012 1.00 92.50 99 MET A C 1
ATOM 811 O O . MET A 1 99 ? -2.990 4.471 13.734 1.00 92.50 99 MET A O 1
ATOM 815 N N . ALA A 1 100 ? -1.011 3.457 13.413 1.00 90.44 100 ALA A N 1
ATOM 816 C CA . ALA A 1 100 ? -0.481 3.774 14.739 1.00 90.44 100 ALA A CA 1
ATOM 817 C C . ALA A 1 100 ? -0.477 5.287 15.003 1.00 90.44 100 ALA A C 1
ATOM 819 O O . ALA A 1 100 ? -1.014 5.742 16.011 1.00 90.44 100 ALA A O 1
ATOM 820 N N . LYS A 1 101 ? 0.009 6.084 14.044 1.00 89.81 101 LYS A N 1
ATOM 821 C CA . LYS A 1 101 ? -0.018 7.555 14.130 1.00 89.81 101 LYS A CA 1
ATOM 822 C C . LYS A 1 101 ? -1.431 8.133 14.154 1.00 89.81 101 LYS A C 1
ATOM 824 O O . LYS A 1 101 ? -1.650 9.192 14.729 1.00 89.81 101 LYS A O 1
ATOM 829 N N . ALA A 1 102 ? -2.379 7.505 13.463 1.00 90.50 102 ALA A N 1
ATOM 830 C CA . ALA A 1 102 ? -3.762 7.970 13.424 1.00 90.50 102 ALA A CA 1
ATOM 831 C C . ALA A 1 102 ? -4.531 7.616 14.709 1.00 90.50 102 ALA A C 1
ATOM 833 O O . ALA A 1 102 ? -5.498 8.302 15.042 1.00 90.50 102 ALA A O 1
ATOM 834 N N . LEU A 1 103 ? -4.127 6.556 15.411 1.00 90.12 103 LEU A N 1
ATOM 835 C CA . LEU A 1 103 ? -4.727 6.119 16.673 1.00 90.12 103 LEU A CA 1
ATOM 836 C C . LEU A 1 103 ? -4.104 6.768 17.911 1.00 90.12 103 LEU A C 1
ATOM 838 O O . LEU A 1 103 ? -4.711 6.693 18.979 1.00 90.12 103 LEU A O 1
ATOM 842 N N . ASP A 1 104 ? -2.948 7.414 17.763 1.00 87.75 104 ASP A N 1
ATOM 843 C CA . ASP A 1 104 ? -2.367 8.282 18.780 1.00 87.75 104 ASP A CA 1
ATOM 844 C C . ASP A 1 104 ? -3.239 9.536 18.968 1.00 87.75 104 ASP A C 1
ATOM 846 O O . ASP A 1 104 ? -3.384 10.372 18.074 1.00 87.75 104 ASP A O 1
ATOM 850 N N . GLU A 1 105 ? -3.856 9.651 20.143 1.00 80.12 105 GLU A N 1
ATOM 851 C CA . GLU A 1 105 ? -4.730 10.773 20.496 1.00 80.12 105 GLU A CA 1
ATOM 852 C C . GLU A 1 105 ? -3.945 12.053 20.809 1.00 80.12 105 GLU A C 1
ATOM 854 O O . GLU A 1 105 ? -4.512 13.142 20.733 1.00 80.12 105 GLU A O 1
ATOM 859 N N . ALA A 1 106 ? -2.642 11.943 21.094 1.00 79.56 106 ALA A N 1
ATOM 860 C CA . ALA A 1 106 ? -1.749 13.089 21.227 1.00 79.56 106 ALA A CA 1
ATOM 861 C C . ALA A 1 106 ? -1.268 13.618 19.862 1.00 79.56 106 ALA A C 1
ATOM 863 O O . ALA A 1 106 ? -0.662 14.692 19.792 1.00 79.56 106 ALA A O 1
ATOM 864 N N . ALA A 1 107 ? -1.538 12.899 18.765 1.00 81.12 107 ALA A N 1
ATOM 865 C CA . ALA A 1 107 ? -1.166 13.350 17.435 1.00 81.12 107 ALA A CA 1
ATOM 866 C C . ALA A 1 107 ? -1.972 14.600 17.023 1.00 81.12 107 ALA A C 1
ATOM 868 O O . ALA A 1 107 ? -3.173 14.679 17.281 1.00 81.12 107 ALA A O 1
ATOM 869 N N . PRO A 1 108 ? -1.379 15.543 16.262 1.00 80.06 108 PRO A N 1
ATOM 870 C CA . PRO A 1 108 ? -2.069 16.765 15.826 1.00 80.06 108 PRO A CA 1
ATOM 871 C C . PRO A 1 108 ? -3.338 16.531 14.991 1.00 80.06 108 PRO A C 1
ATOM 873 O O . PRO A 1 108 ? -4.157 17.434 14.844 1.00 80.06 108 PRO A O 1
ATOM 876 N N . ARG A 1 109 ? -3.471 15.347 14.378 1.00 82.94 109 ARG A N 1
ATOM 877 C CA . ARG A 1 109 ? -4.644 14.940 13.594 1.00 82.94 109 ARG A CA 1
ATOM 878 C C . ARG A 1 109 ? -4.994 13.476 13.871 1.00 82.94 109 ARG A C 1
ATOM 880 O O . ARG A 1 109 ? -4.526 12.607 13.117 1.00 82.94 109 ARG A O 1
ATOM 887 N N . PRO A 1 110 ? -5.816 13.197 14.893 1.00 86.69 110 PRO A N 1
ATOM 888 C CA . PRO A 1 110 ? -6.284 11.851 15.191 1.00 86.69 110 PRO A CA 1
ATOM 889 C C . PRO A 1 110 ? -7.272 11.354 14.125 1.00 86.69 110 PRO A C 1
ATOM 891 O O . PRO A 1 110 ? -7.897 12.129 13.395 1.00 86.69 110 PRO A O 1
ATOM 894 N N . LEU A 1 111 ? -7.445 10.035 14.037 1.00 90.06 111 LEU A N 1
ATOM 895 C CA . LEU A 1 111 ? -8.255 9.362 13.015 1.00 90.06 111 LEU A CA 1
ATOM 896 C C . LEU A 1 111 ? -9.689 9.905 12.928 1.00 90.06 111 LEU A C 1
ATOM 898 O O . LEU A 1 111 ? -10.233 10.049 11.832 1.00 90.06 111 LEU A O 1
ATOM 902 N N . LYS A 1 112 ? -10.301 10.225 14.075 1.00 89.19 112 LYS A N 1
ATOM 903 C CA . LYS A 1 112 ? -11.671 10.761 14.147 1.00 89.19 112 LYS A CA 1
ATOM 904 C C . LYS A 1 112 ? -11.806 12.082 13.388 1.00 89.19 112 LYS A C 1
ATOM 906 O O . LYS A 1 112 ? -12.765 12.246 12.635 1.00 89.19 112 LYS A O 1
ATOM 911 N N . ASP A 1 113 ? -10.837 12.983 13.534 1.00 88.25 113 ASP A N 1
ATOM 912 C CA . ASP A 1 113 ? -10.855 14.275 12.846 1.00 88.25 113 ASP A CA 1
ATOM 913 C C . ASP A 1 113 ? -10.657 14.102 11.342 1.00 88.25 113 ASP A C 1
ATOM 915 O O . ASP A 1 113 ? -11.406 14.683 10.559 1.00 88.25 113 ASP A O 1
ATOM 919 N N . ARG A 1 114 ? -9.740 13.218 10.925 1.00 91.88 114 ARG A N 1
ATOM 920 C CA . ARG A 1 114 ? -9.524 12.928 9.497 1.00 91.88 114 ARG A CA 1
ATOM 921 C C . ARG A 1 114 ? -10.773 12.341 8.831 1.00 91.88 114 ARG A C 1
ATOM 923 O O . ARG A 1 114 ? -11.112 12.712 7.710 1.00 91.88 114 ARG A O 1
ATOM 930 N N . LEU A 1 115 ? -11.488 11.448 9.524 1.00 92.00 115 LEU A N 1
ATOM 931 C CA . LEU A 1 115 ? -12.761 10.896 9.044 1.00 92.00 115 LEU A CA 1
ATOM 932 C C . LEU A 1 115 ? -13.839 11.982 8.937 1.00 92.00 115 LEU A C 1
ATOM 934 O O . LEU A 1 115 ? -14.555 12.022 7.935 1.00 92.00 115 LEU A O 1
ATOM 938 N N . ARG A 1 116 ? -13.917 12.893 9.917 1.00 91.19 116 ARG A N 1
ATOM 939 C CA . ARG A 1 116 ? -14.861 14.020 9.900 1.00 91.19 116 ARG A CA 1
ATOM 940 C C . ARG A 1 116 ? -14.584 14.984 8.745 1.00 91.19 116 ARG A C 1
ATOM 942 O O . ARG A 1 116 ? -15.523 15.357 8.053 1.00 91.19 116 ARG A O 1
ATOM 949 N N . GLU A 1 117 ? -13.322 15.331 8.486 1.00 90.69 117 GLU A N 1
ATOM 950 C CA . GLU A 1 117 ? -12.919 16.191 7.357 1.00 90.69 117 GLU A CA 1
ATOM 951 C C . GLU A 1 117 ? -13.346 15.622 5.992 1.00 90.69 117 GLU A C 1
ATOM 953 O O . GLU A 1 117 ? -13.609 16.372 5.054 1.00 90.69 117 GLU A O 1
ATOM 958 N N . LYS A 1 118 ? -13.440 14.293 5.876 1.00 91.00 118 LYS A N 1
ATOM 959 C CA . LYS A 1 118 ? -13.882 13.594 4.661 1.00 91.00 118 LYS A CA 1
ATOM 960 C C . LYS A 1 118 ? -15.369 13.225 4.661 1.00 91.00 118 LYS A C 1
ATOM 962 O O . LYS A 1 118 ? -15.803 12.518 3.757 1.00 91.00 118 LYS A O 1
ATOM 967 N N . ASN A 1 119 ? -16.152 13.686 5.642 1.00 91.44 119 ASN A N 1
ATOM 968 C CA . ASN A 1 119 ? -17.562 13.318 5.832 1.00 91.44 119 ASN A CA 1
ATOM 969 C C . ASN A 1 119 ? -17.796 11.793 5.906 1.00 91.44 119 ASN A C 1
ATOM 971 O O . ASN A 1 119 ? -18.842 11.284 5.500 1.00 91.44 119 ASN A O 1
ATOM 975 N N . LEU A 1 120 ? -16.819 11.041 6.421 1.00 91.62 120 LEU A N 1
ATOM 976 C CA . LEU A 1 120 ? -16.891 9.589 6.558 1.00 91.62 120 LEU A CA 1
ATOM 977 C C . LEU A 1 120 ? -17.362 9.204 7.961 1.00 91.62 120 LEU A C 1
A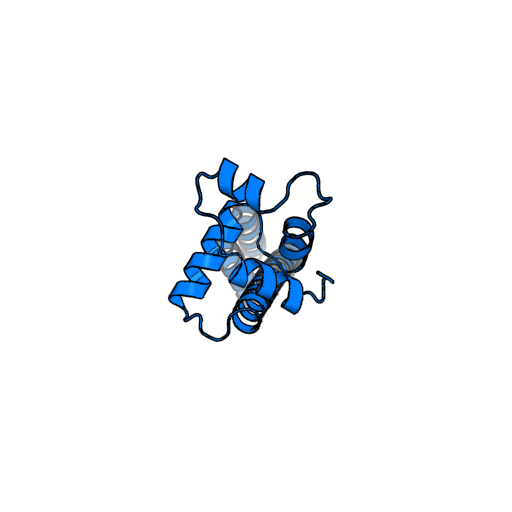TOM 979 O O . LEU A 1 120 ? -16.918 9.753 8.969 1.00 91.62 120 LEU A O 1
ATOM 983 N N . LYS A 1 121 ? -18.229 8.189 8.039 1.00 90.25 121 LYS A N 1
ATOM 984 C CA . LYS A 1 121 ? -18.687 7.650 9.325 1.00 90.25 121 LYS A CA 1
ATOM 985 C C . LYS A 1 121 ?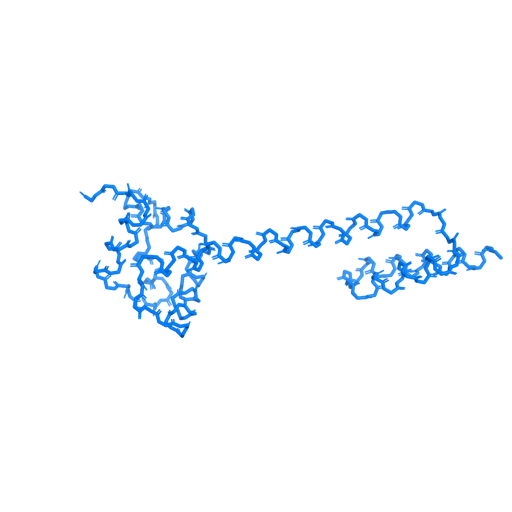 -17.513 7.061 10.113 1.00 90.25 121 LYS A C 1
ATOM 987 O O . LYS A 1 121 ? -16.792 6.201 9.585 1.00 90.25 121 LYS A O 1
ATOM 992 N N . ALA A 1 122 ? -17.405 7.470 11.379 1.00 89.62 122 ALA A N 1
ATOM 993 C CA . ALA A 1 122 ? -16.449 6.939 12.341 1.00 89.62 122 ALA A CA 1
ATOM 994 C C . ALA A 1 122 ? -16.556 5.411 12.474 1.00 89.62 122 ALA A C 1
ATOM 996 O O . ALA A 1 122 ? -17.633 4.824 12.324 1.00 89.62 122 ALA A O 1
ATOM 997 N N . PHE A 1 123 ? -15.427 4.763 12.752 1.00 91.44 123 PHE A N 1
ATOM 998 C CA . PHE A 1 123 ? -15.429 3.360 13.153 1.00 91.44 123 PHE A CA 1
ATOM 999 C C . PHE A 1 123 ? -16.064 3.208 14.539 1.00 91.44 123 PHE A C 1
ATOM 1001 O O . PHE A 1 123 ? -16.020 4.130 15.351 1.00 91.44 123 PHE A O 1
ATOM 1008 N N . SER A 1 124 ? -16.660 2.042 14.797 1.00 91.38 124 SER A N 1
ATOM 1009 C CA . SER A 1 124 ? -17.191 1.725 16.127 1.00 91.38 124 SER A CA 1
ATOM 1010 C C . SER A 1 124 ? -16.076 1.721 17.174 1.00 91.38 124 SER A C 1
ATOM 1012 O O . SER A 1 124 ? -14.923 1.437 16.839 1.00 91.38 124 SER A O 1
ATOM 1014 N N . GLU A 1 125 ? -16.413 1.989 18.435 1.00 89.81 125 GLU A N 1
ATOM 1015 C CA . GLU A 1 125 ? -15.449 1.927 19.540 1.00 89.81 125 GLU A CA 1
ATOM 1016 C C . GLU A 1 125 ? -14.787 0.549 19.633 1.00 89.81 125 GLU A C 1
ATOM 1018 O O . GLU A 1 125 ? -13.566 0.467 19.729 1.00 89.81 125 GLU A O 1
ATOM 1023 N N . ASP A 1 126 ? -15.556 -0.526 19.443 1.00 91.81 126 ASP A N 1
ATOM 1024 C CA . ASP A 1 126 ? -15.042 -1.898 19.370 1.00 91.81 126 ASP A CA 1
ATOM 1025 C C . ASP A 1 126 ? -14.017 -2.097 18.251 1.00 91.81 126 ASP A C 1
ATOM 1027 O O . ASP A 1 126 ? -13.132 -2.948 18.339 1.00 91.81 126 ASP A O 1
ATOM 1031 N N . THR A 1 127 ? -14.153 -1.371 17.141 1.00 92.44 127 THR A N 1
ATOM 1032 C CA . THR A 1 127 ? -13.184 -1.418 16.042 1.00 92.44 127 THR A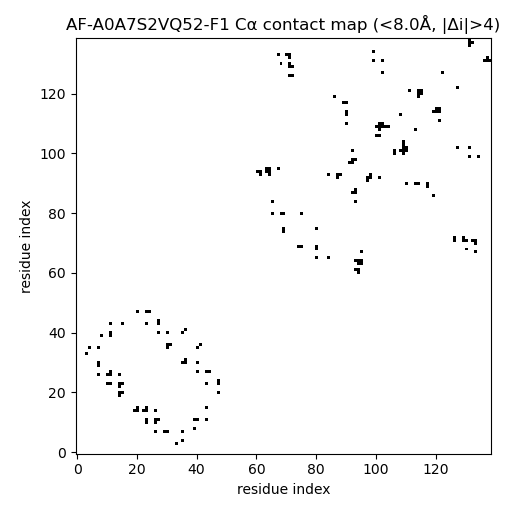 CA 1
ATOM 1033 C C . THR A 1 127 ? -11.922 -0.644 16.380 1.00 92.44 127 THR A C 1
ATOM 1035 O O . THR A 1 127 ? -10.832 -1.154 16.153 1.00 92.44 127 THR A O 1
ATOM 1038 N N . ILE A 1 128 ? -12.057 0.544 16.968 1.00 91.69 128 ILE A N 1
ATOM 1039 C CA . ILE A 1 128 ? -10.905 1.332 17.416 1.00 91.69 128 ILE A CA 1
ATOM 1040 C C . ILE A 1 128 ? -10.117 0.574 18.487 1.00 91.69 128 ILE A C 1
ATOM 1042 O O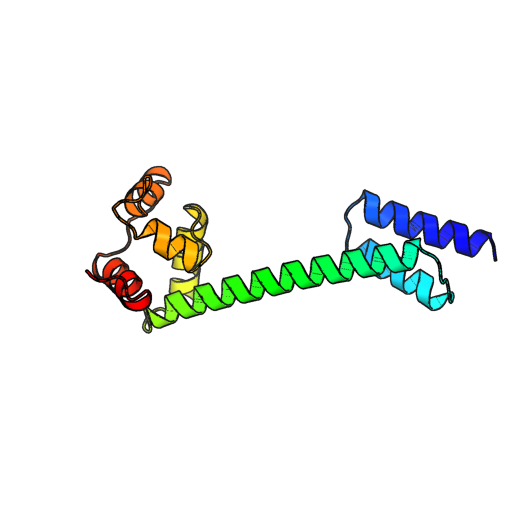 . ILE A 1 128 ? -8.896 0.487 18.397 1.00 91.69 128 ILE A O 1
ATOM 1046 N N . LYS A 1 129 ? -10.810 -0.037 19.453 1.00 90.50 129 LYS A N 1
ATOM 1047 C CA . LYS A 1 129 ? -10.198 -0.866 20.493 1.00 90.50 129 LYS A CA 1
ATOM 1048 C C . LYS A 1 129 ? -9.449 -2.051 19.893 1.00 90.50 129 LYS A C 1
ATOM 1050 O O . LYS A 1 129 ? -8.304 -2.281 20.258 1.00 90.50 129 LYS A O 1
ATOM 1055 N N . ALA A 1 130 ? -10.056 -2.748 18.932 1.00 93.19 130 ALA A N 1
ATOM 1056 C CA . ALA A 1 130 ? -9.403 -3.854 18.242 1.00 93.19 130 ALA A CA 1
ATOM 1057 C C . ALA A 1 130 ? -8.123 -3.422 17.505 1.00 93.19 130 ALA A C 1
ATOM 1059 O O . ALA A 1 130 ? -7.112 -4.111 17.601 1.00 93.19 130 ALA A O 1
ATOM 1060 N N . PHE A 1 131 ? -8.131 -2.267 16.827 1.00 92.62 131 PHE A N 1
ATOM 1061 C CA . PHE A 1 131 ? -6.924 -1.743 16.181 1.00 92.62 131 PHE A CA 1
ATOM 1062 C C . PHE A 1 131 ? -5.836 -1.361 17.192 1.00 92.62 131 PHE A C 1
ATOM 1064 O O . PH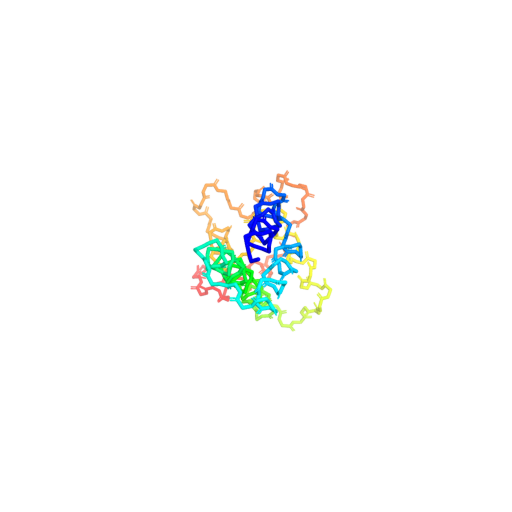E A 1 131 ? -4.677 -1.706 16.981 1.00 92.62 131 PHE A O 1
ATOM 1071 N N . LYS A 1 132 ? -6.198 -0.702 18.305 1.00 90.69 132 LYS A N 1
ATOM 1072 C CA . LYS A 1 132 ? -5.249 -0.380 19.386 1.00 90.69 132 LYS A CA 1
ATOM 1073 C C . LYS A 1 132 ? -4.631 -1.652 19.983 1.00 90.69 132 LYS A C 1
ATOM 1075 O O . LYS A 1 132 ? -3.414 -1.733 20.103 1.00 90.69 132 LYS A O 1
ATOM 1080 N N . SER A 1 133 ? -5.446 -2.674 20.264 1.00 89.94 133 SER A N 1
ATOM 1081 C CA . SER A 1 133 ? -4.971 -3.968 20.774 1.00 89.94 133 SER A CA 1
ATOM 1082 C C . SER A 1 133 ? -4.059 -4.701 19.788 1.00 89.94 133 SER A C 1
ATOM 1084 O O . SER A 1 133 ? -3.043 -5.248 20.204 1.00 89.94 133 SER A O 1
ATOM 1086 N N . ALA A 1 134 ? -4.377 -4.683 18.490 1.00 89.12 134 ALA A N 1
ATOM 1087 C CA . ALA A 1 134 ? -3.536 -5.291 17.457 1.00 89.12 134 ALA A CA 1
ATOM 1088 C C . ALA A 1 134 ? -2.168 -4.594 17.317 1.00 89.12 134 ALA A C 1
ATOM 1090 O O . ALA A 1 134 ? -1.186 -5.237 16.963 1.00 89.12 134 ALA A O 1
ATOM 1091 N N . LEU A 1 135 ? -2.093 -3.297 17.633 1.00 86.50 135 LEU A N 1
ATOM 1092 C CA . LEU A 1 135 ? -0.848 -2.522 17.676 1.00 86.50 135 LEU A CA 1
ATOM 1093 C C . LEU A 1 135 ? -0.130 -2.583 19.030 1.00 86.50 135 LEU A C 1
ATOM 1095 O O . LEU A 1 135 ? 0.907 -1.946 19.181 1.00 86.50 135 LEU A O 1
ATOM 1099 N N . GLN A 1 136 ? -0.683 -3.307 20.011 1.00 82.12 136 GLN A N 1
ATOM 1100 C CA . GLN A 1 136 ? -0.186 -3.339 21.391 1.00 82.12 136 GLN A CA 1
ATOM 1101 C C . GLN A 1 136 ? -0.060 -1.939 22.022 1.00 82.12 136 GLN A C 1
ATOM 1103 O O . GLN A 1 136 ? 0.773 -1.712 22.894 1.00 82.12 136 GLN A O 1
ATOM 1108 N N . ILE A 1 137 ? -0.896 -0.992 21.589 1.00 67.62 137 ILE A N 1
ATOM 1109 C CA . ILE A 1 137 ? -0.983 0.331 22.206 1.00 67.62 137 ILE A CA 1
ATOM 1110 C C . ILE A 1 137 ? -1.807 0.159 23.488 1.00 67.62 137 ILE A C 1
ATOM 1112 O O . ILE A 1 137 ? -2.975 -0.237 23.412 1.00 67.62 137 ILE A O 1
ATOM 1116 N N . GLU A 1 138 ? -1.194 0.403 24.652 1.00 50.16 138 GLU A N 1
ATOM 1117 C CA . GLU A 1 138 ? -1.893 0.384 25.945 1.00 50.16 138 GLU A CA 1
ATOM 1118 C C . GLU A 1 138 ? -3.068 1.379 25.928 1.00 50.16 138 GLU A C 1
ATOM 1120 O O . GLU A 1 138 ? -2.958 2.486 25.394 1.00 50.16 138 GLU A O 1
ATOM 1125 N N . ILE A 1 139 ? -4.220 0.930 26.440 1.00 48.97 139 ILE A N 1
ATOM 1126 C CA . ILE A 1 139 ? -5.485 1.683 26.504 1.00 48.97 139 ILE A CA 1
ATOM 1127 C C . ILE A 1 139 ? -5.544 2.452 27.816 1.00 48.97 139 ILE A C 1
ATOM 1129 O O . ILE A 1 139 ? -5.289 1.809 28.859 1.00 48.97 139 ILE A O 1
#

Radius of gyration: 22.86 Å; Cα contacts (8 Å, |Δi|>4): 103; chains: 1; bounding box: 44×28×65 Å

Organism: NCBI:txid1333877

Foldseek 3Di:
DVVLVVVLLVQLVVCVVVVPLVSLVVSLVSCVVVVNDDPSSVVSVVVNVVVVVVVVVLVVQQVQALVLLCQLPVPDDPVNSVVVCVLCVQLVHRGLVSLVLQLPPPHPHHVVNSCVVVVHDDDDPSSSVSSCVSVVNDD

Secondary structure (DSSP, 8-state):
-HHHHHHHHHHHHHHHHTT-HHHHHHHHHHHHTTT---HHHHHHHHHHHHHHHHHHHHHHHHHHHHHHHHHH-TT--HHHHHHHHHHHHHTT--SHHHHHHHH-TTSSS-HHHHHHHTTPPPPPHHHHHHHHHHTT---

pLDDT: mean 87.91, std 6.84, range [48.97, 94.69]